Protein AF-A0AAF5DF41-F1 (afdb_monomer)

Organism: Strongyloides stercoralis (NCBI:txid6248)

Secondary structure (DSSP, 8-state):
-EE---TTS--EE-------TTS----------SS---EEEEEEE-TT--TTGGGSEEEEEEEPPGGG--SSSS-SS---------SSPPTT-EEE---

InterPro domains:
  IPR001534 Transthyretin-like [PF01060] (1-65)
  IPR001534 Transthyretin-like [PTHR21700] (1-99)
  IPR038479 Transthyretin-like superfamily [G3DSA:2.60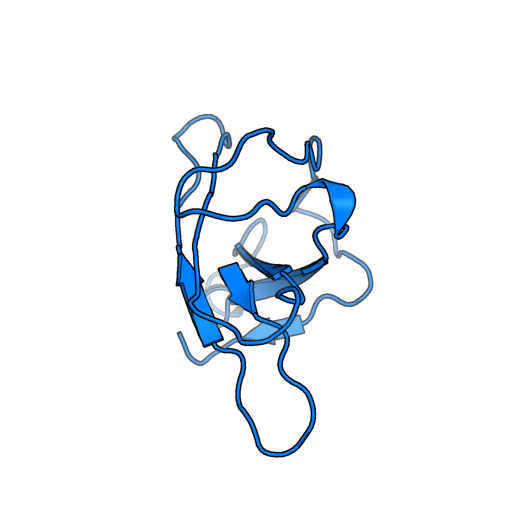.40.3330] (1-92)

Solvent-accessible surface area (backbone atoms only — not comparable to full-a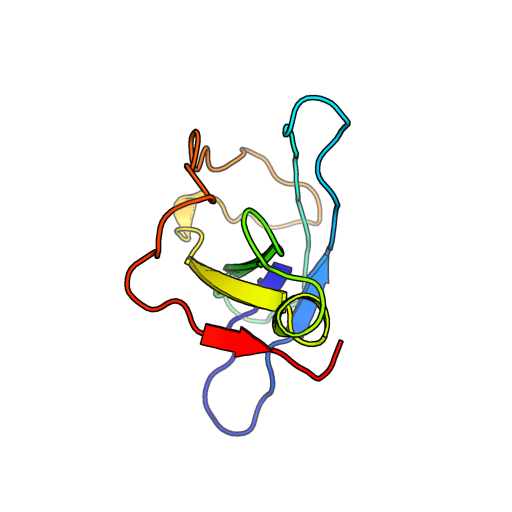tom values): 6522 Å² total; per-residue (Å²): 56,28,32,63,50,78,82,92,52,70,60,44,82,37,38,85,80,70,60,52,100,85,66,51,72,81,85,76,57,52,79,95,63,96,66,83,72,49,38,32,38,70,52,74,46,56,56,84,48,53,83,75,48,59,67,31,33,35,33,40,76,48,78,52,62,65,89,52,61,63,86,71,79,60,78,88,55,81,81,82,86,77,86,81,81,60,68,60,90,61,90,87,52,48,71,45,70,83,128

Mean predicted aligned error: 4.64 Å

Radius of gyration: 14.75 Å; Cα contacts (8 Å, |Δi|>4): 143; chains: 1; bounding box: 36×25×38 Å

Structure (mmCIF, N/CA/C/O backbone):
data_AF-A0AAF5DF41-F1
#
_entry.id   AF-A0AAF5DF41-F1
#
loop_
_atom_site.group_PDB
_atom_site.id
_atom_site.type_symbol
_atom_site.label_atom_id
_atom_site.label_alt_id
_atom_site.label_comp_id
_atom_site.label_asym_id
_atom_site.label_entity_id
_atom_site.label_seq_id
_atom_site.pdbx_PDB_ins_code
_atom_site.Cartn_x
_atom_site.Cartn_y
_atom_site.Cartn_z
_atom_site.occupancy
_atom_site.B_iso_or_equiv
_atom_site.auth_seq_id
_atom_site.auth_comp_id
_atom_site.auth_asym_id
_atom_site.auth_atom_id
_atom_site.pdbx_PDB_model_num
ATOM 1 N N . MET A 1 1 ? 5.061 3.415 0.496 1.00 96.75 1 MET A N 1
ATOM 2 C CA . MET A 1 1 ? 5.516 3.013 -0.848 1.00 96.75 1 MET A CA 1
ATOM 3 C C . MET A 1 1 ? 6.962 2.647 -0.705 1.00 96.75 1 MET A C 1
ATOM 5 O O . MET A 1 1 ? 7.698 3.413 -0.087 1.00 96.75 1 MET A O 1
ATOM 9 N N . TYR A 1 2 ? 7.305 1.477 -1.210 1.00 96.81 2 TYR A N 1
ATOM 10 C CA . TYR A 1 2 ? 8.614 0.879 -1.044 1.00 96.81 2 TYR A CA 1
ATOM 11 C C . TYR A 1 2 ? 9.086 0.311 -2.371 1.00 96.81 2 TYR A C 1
ATOM 13 O O . TYR A 1 2 ? 8.248 -0.039 -3.210 1.00 96.81 2 TYR A O 1
ATOM 21 N N . ASP A 1 3 ? 10.395 0.269 -2.539 1.00 95.69 3 ASP A N 1
ATOM 22 C CA . ASP A 1 3 ? 11.039 -0.641 -3.476 1.00 95.69 3 ASP A CA 1
ATOM 23 C C . ASP A 1 3 ? 11.014 -2.051 -2.866 1.00 95.69 3 ASP A C 1
ATOM 25 O O . ASP A 1 3 ? 11.193 -2.182 -1.654 1.00 95.69 3 ASP A O 1
ATOM 29 N N . ASP A 1 4 ? 10.649 -3.081 -3.629 1.00 93.88 4 ASP A N 1
ATOM 30 C CA . ASP A 1 4 ? 10.637 -4.470 -3.149 1.00 93.88 4 ASP A CA 1
ATOM 31 C C . ASP A 1 4 ? 11.989 -5.127 -3.404 1.00 93.88 4 ASP A C 1
ATOM 33 O O . ASP A 1 4 ? 12.184 -5.826 -4.397 1.00 93.88 4 ASP A O 1
ATOM 37 N N . ASP A 1 5 ? 12.919 -4.918 -2.481 1.00 86.12 5 ASP A N 1
ATOM 38 C CA . ASP A 1 5 ? 14.241 -5.515 -2.573 1.00 86.12 5 ASP A CA 1
ATOM 39 C C . ASP A 1 5 ? 14.230 -6.977 -2.106 1.00 86.12 5 ASP A C 1
ATOM 41 O O . ASP A 1 5 ? 13.620 -7.357 -1.104 1.00 86.12 5 ASP A O 1
ATOM 45 N N . SER A 1 6 ? 14.933 -7.841 -2.842 1.00 74.12 6 SER A N 1
ATOM 46 C CA . SER A 1 6 ? 15.004 -9.270 -2.523 1.00 74.12 6 SER A CA 1
ATOM 47 C C . SER A 1 6 ? 16.281 -9.642 -1.761 1.00 74.12 6 SER A C 1
ATOM 49 O O . SER A 1 6 ? 17.386 -9.198 -2.071 1.00 74.12 6 SER A O 1
ATOM 51 N N . GLY A 1 7 ? 16.152 -10.553 -0.792 1.00 68.88 7 GLY A N 1
ATOM 52 C CA . GLY A 1 7 ? 17.288 -11.166 -0.100 1.00 68.88 7 GLY A CA 1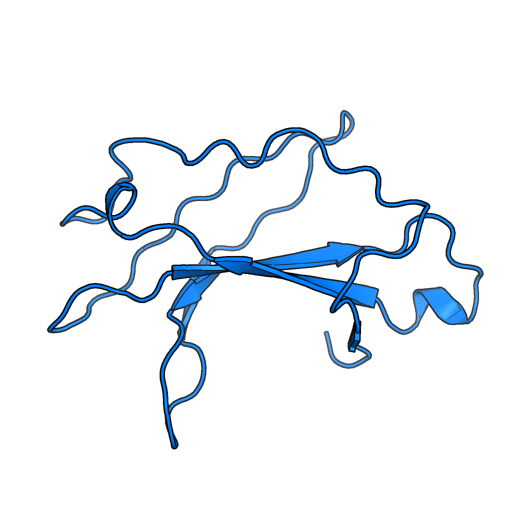
ATOM 53 C C . GLY A 1 7 ? 17.565 -10.578 1.283 1.00 68.88 7 GLY A C 1
ATOM 54 O O . GLY A 1 7 ? 16.719 -10.665 2.167 1.00 68.88 7 GLY A O 1
ATOM 55 N N . ILE A 1 8 ? 18.799 -10.111 1.506 1.00 64.06 8 ILE A N 1
ATOM 56 C CA . ILE A 1 8 ? 19.232 -9.509 2.787 1.00 64.06 8 ILE A CA 1
ATOM 57 C C . ILE A 1 8 ? 18.849 -8.026 2.841 1.00 64.06 8 ILE A C 1
ATOM 59 O O . ILE A 1 8 ? 18.815 -7.443 3.924 1.00 64.06 8 ILE A O 1
ATOM 63 N N . ASP A 1 9 ? 18.586 -7.434 1.679 1.00 76.00 9 ASP A N 1
ATOM 64 C CA . ASP A 1 9 ? 18.191 -6.044 1.589 1.00 76.00 9 ASP A CA 1
ATOM 65 C C . ASP A 1 9 ? 16.740 -5.868 2.037 1.00 76.00 9 ASP A C 1
ATOM 67 O O . ASP A 1 9 ? 15.898 -6.749 1.847 1.00 76.00 9 ASP A O 1
ATOM 71 N N . THR A 1 10 ? 16.479 -4.760 2.714 1.00 83.75 10 THR A N 1
ATOM 72 C CA . THR A 1 10 ? 15.156 -4.443 3.242 1.00 83.75 10 THR A CA 1
ATOM 73 C C . THR A 1 10 ? 14.496 -3.427 2.342 1.00 83.75 10 THR A C 1
ATOM 75 O O . THR A 1 10 ? 15.125 -2.416 2.062 1.00 83.75 10 THR A O 1
ATOM 78 N N . ASP A 1 11 ? 13.215 -3.643 2.040 1.00 90.31 11 ASP A N 1
ATOM 79 C CA . ASP A 1 11 ? 12.338 -2.702 1.344 1.00 90.31 11 ASP A CA 1
ATOM 80 C C . ASP A 1 11 ? 12.712 -1.223 1.536 1.00 90.31 11 ASP A C 1
ATOM 82 O O . ASP A 1 11 ? 12.536 -0.649 2.625 1.00 90.31 11 ASP A O 1
ATOM 86 N N . ASP A 1 12 ? 13.140 -0.572 0.461 1.00 92.75 12 ASP A N 1
ATOM 87 C CA . ASP A 1 12 ? 13.564 0.814 0.526 1.00 92.75 12 ASP A CA 1
ATOM 88 C C . ASP A 1 12 ? 12.385 1.796 0.528 1.00 92.75 12 ASP A C 1
ATOM 90 O O . ASP A 1 12 ? 11.561 1.846 -0.388 1.00 92.75 12 ASP A O 1
ATOM 94 N N . PHE A 1 13 ? 12.290 2.636 1.566 1.00 94.38 13 PHE A N 1
ATOM 95 C CA . PHE A 1 13 ? 11.221 3.633 1.665 1.00 94.38 13 PHE A CA 1
ATOM 96 C C . PHE A 1 13 ? 11.315 4.673 0.541 1.00 94.38 13 PHE A C 1
ATOM 98 O O . PHE A 1 13 ? 12.341 5.330 0.361 1.00 94.38 13 PHE A O 1
ATOM 105 N N . MET A 1 14 ? 10.193 4.899 -0.145 1.00 96.75 14 MET A N 1
ATOM 106 C CA . MET A 1 14 ? 10.084 5.915 -1.194 1.00 96.75 14 MET A CA 1
ATOM 107 C C . MET A 1 14 ? 9.152 7.071 -0.836 1.00 96.75 14 MET A C 1
ATOM 109 O O . MET A 1 14 ? 9.473 8.226 -1.107 1.00 96.75 14 MET A O 1
ATOM 113 N N . ALA A 1 15 ? 7.964 6.773 -0.304 1.00 97.62 15 ALA A N 1
ATOM 114 C CA . ALA A 1 15 ? 6.949 7.782 0.002 1.00 97.62 15 ALA A CA 1
ATOM 115 C C . ALA A 1 15 ? 5.814 7.215 0.861 1.00 97.62 15 ALA A C 1
ATOM 117 O O . ALA A 1 15 ? 5.525 6.017 0.830 1.00 97.62 15 ALA A O 1
ATOM 118 N N . GLU A 1 16 ? 5.078 8.091 1.538 1.00 98.19 16 GLU A N 1
ATOM 119 C CA . GLU A 1 16 ? 3.841 7.758 2.245 1.00 98.19 16 GLU A CA 1
ATOM 120 C C . GLU A 1 16 ? 2.775 8.836 2.046 1.00 98.19 16 GLU A C 1
ATOM 122 O O . GLU A 1 16 ? 3.069 9.971 1.673 1.00 98.1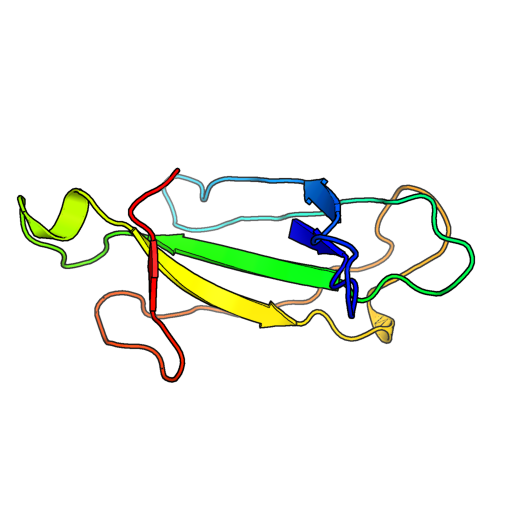9 16 GLU A O 1
ATOM 127 N N . THR A 1 17 ? 1.518 8.471 2.281 1.00 97.81 17 THR A N 1
ATOM 128 C CA . THR A 1 17 ? 0.399 9.413 2.305 1.00 97.81 17 THR A CA 1
ATOM 129 C C . THR A 1 17 ? -0.728 8.859 3.172 1.00 97.81 17 THR A C 1
ATOM 131 O O . THR A 1 17 ? -0.680 7.713 3.625 1.00 97.81 17 THR A O 1
ATOM 134 N N . LYS A 1 18 ? -1.760 9.671 3.386 1.00 97.81 18 LYS A N 1
ATOM 135 C CA . LYS A 1 18 ? -3.021 9.274 4.016 1.00 97.81 18 LYS A CA 1
ATOM 136 C C . LYS A 1 18 ? -4.169 9.633 3.087 1.00 97.81 18 LYS A C 1
ATOM 138 O O . LYS A 1 18 ? -4.060 10.557 2.284 1.00 97.81 18 LYS A O 1
ATOM 143 N N . THR A 1 19 ? -5.271 8.908 3.212 1.00 97.94 19 THR A N 1
ATOM 144 C CA . THR A 1 19 ? -6.503 9.280 2.523 1.00 97.94 19 THR A CA 1
ATOM 145 C C . THR A 1 19 ? -7.031 10.607 3.052 1.00 97.94 19 THR A C 1
ATOM 147 O O . THR A 1 19 ? -6.892 10.915 4.240 1.00 97.94 19 THR A O 1
ATOM 150 N N . ASP A 1 20 ? -7.685 11.371 2.186 1.00 98.00 20 ASP A N 1
ATOM 151 C CA . ASP A 1 20 ? -8.487 12.514 2.599 1.00 98.00 20 ASP A CA 1
ATOM 152 C C . ASP A 1 20 ? -9.771 12.076 3.337 1.00 98.00 20 ASP A C 1
ATOM 154 O O . ASP A 1 20 ? -10.022 10.890 3.576 1.00 98.00 20 ASP A O 1
ATOM 158 N N . SER A 1 21 ? -10.612 13.044 3.707 1.00 97.50 21 SER A N 1
ATOM 159 C CA . SER A 1 21 ? -11.885 12.791 4.396 1.00 97.50 21 SER A CA 1
ATOM 160 C C . SER A 1 21 ? -12.925 12.044 3.551 1.00 97.50 21 SER A C 1
ATOM 162 O O . SER A 1 21 ? -13.907 11.551 4.103 1.00 97.50 21 SER A O 1
ATOM 164 N N . SER A 1 22 ? -12.727 11.965 2.235 1.00 97.38 22 SER A N 1
ATOM 165 C CA . SER A 1 22 ? -13.584 11.244 1.289 1.00 97.38 22 SER A CA 1
ATOM 166 C C . SER A 1 22 ? -13.008 9.876 0.893 1.00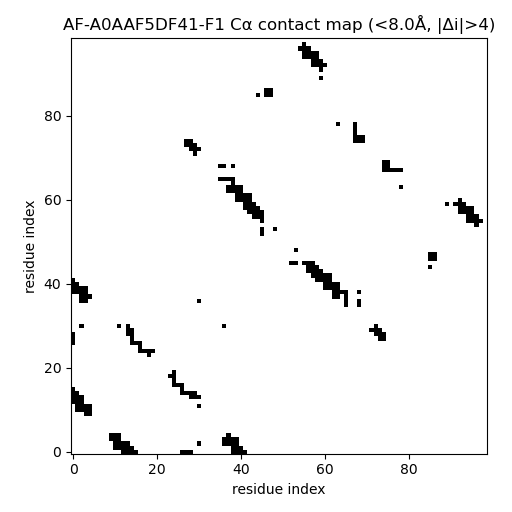 97.38 22 SER A C 1
ATOM 168 O O . SER A 1 22 ? -13.641 9.150 0.126 1.00 97.38 22 SER A O 1
ATOM 170 N N . GLY A 1 23 ? -11.842 9.499 1.430 1.00 96.88 23 GLY A N 1
ATOM 171 C CA . GLY A 1 23 ? -11.168 8.232 1.149 1.00 96.88 23 GLY A CA 1
ATOM 172 C C . GLY A 1 23 ? -10.251 8.253 -0.080 1.00 96.88 23 GLY A C 1
ATOM 173 O O . GLY A 1 23 ? -9.714 7.203 -0.431 1.00 96.88 23 GLY A O 1
ATOM 174 N N . TYR A 1 24 ? -10.050 9.402 -0.734 1.00 98.19 24 TYR A N 1
ATOM 175 C CA . TYR A 1 24 ? -9.156 9.504 -1.890 1.00 98.19 24 TYR A CA 1
ATOM 176 C C . TYR A 1 24 ? -7.707 9.682 -1.456 1.00 98.19 24 TYR A C 1
ATOM 178 O O . TYR A 1 24 ? -7.414 10.309 -0.438 1.00 98.19 24 TYR A O 1
ATOM 186 N N . PHE A 1 25 ? -6.784 9.163 -2.260 1.00 98.00 25 PHE A N 1
ATOM 187 C CA . PHE A 1 25 ? -5.362 9.422 -2.102 1.00 98.00 25 PHE A CA 1
ATOM 188 C C . PHE A 1 25 ? -4.647 9.378 -3.450 1.00 98.00 25 PHE A C 1
ATOM 190 O O . PHE A 1 25 ? -5.092 8.733 -4.398 1.00 98.00 25 PHE A O 1
ATOM 197 N N . SER A 1 26 ? -3.501 10.042 -3.504 1.00 97.50 26 SER A N 1
ATOM 198 C CA . SER A 1 26 ? -2.517 9.918 -4.574 1.00 97.50 26 SER A CA 1
ATOM 199 C C . SER A 1 26 ? -1.144 9.781 -3.935 1.00 97.50 26 SER A C 1
ATOM 201 O O . SER A 1 26 ? -0.845 10.492 -2.972 1.00 97.50 26 SER A O 1
ATOM 203 N N . LEU A 1 27 ? -0.313 8.889 -4.463 1.00 98.12 27 LEU A N 1
ATOM 204 C CA . LEU A 1 27 ? 1.023 8.634 -3.941 1.00 98.12 27 LEU A CA 1
ATOM 205 C C . LEU A 1 27 ? 2.004 8.479 -5.098 1.00 98.12 27 LEU A C 1
ATOM 207 O O . LEU A 1 27 ? 1.753 7.728 -6.036 1.00 98.12 27 LEU A O 1
ATOM 211 N N . SER A 1 28 ? 3.120 9.186 -5.007 1.00 97.69 28 SER A N 1
ATOM 212 C CA . SER A 1 28 ? 4.276 9.027 -5.881 1.00 97.69 28 SER A CA 1
ATOM 213 C C . SER A 1 28 ? 5.528 9.070 -5.022 1.00 97.69 28 SER A C 1
ATOM 215 O O . SER A 1 28 ? 5.593 9.861 -4.081 1.00 97.69 28 SER A O 1
ATOM 217 N N . GLY A 1 29 ? 6.515 8.256 -5.363 1.00 97.06 29 GLY A N 1
ATOM 218 C CA . GLY A 1 29 ? 7.821 8.238 -4.721 1.00 97.06 29 GLY A CA 1
ATOM 219 C C . GLY A 1 29 ? 8.913 8.022 -5.757 1.00 97.06 29 GLY A C 1
ATOM 220 O O . GLY A 1 29 ? 8.627 7.765 -6.927 1.00 97.06 29 GLY A O 1
ATOM 221 N N . SER A 1 30 ? 10.159 8.152 -5.325 1.00 95.88 30 SER A N 1
ATOM 222 C CA . SER A 1 30 ? 11.324 7.917 -6.171 1.00 95.88 30 SER A CA 1
ATOM 223 C C . SER A 1 30 ? 12.459 7.348 -5.340 1.00 95.88 30 SER A C 1
ATOM 225 O O . SER A 1 30 ? 12.670 7.796 -4.212 1.00 95.88 30 SER A O 1
ATOM 227 N N . LYS A 1 31 ? 13.233 6.451 -5.939 1.00 94.25 31 LYS A N 1
ATOM 228 C CA . LYS A 1 31 ? 14.476 5.913 -5.395 1.00 94.25 31 LYS A CA 1
ATOM 229 C C . LYS 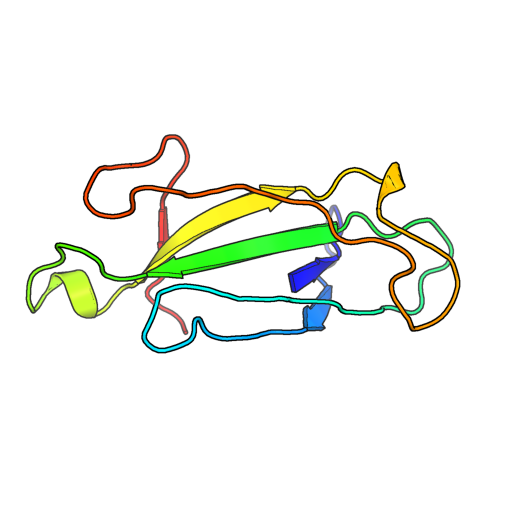A 1 31 ? 15.555 5.973 -6.474 1.00 94.25 31 LYS A C 1
ATOM 231 O O . LYS A 1 31 ? 15.249 5.983 -7.666 1.00 94.25 31 LYS A O 1
ATOM 236 N N . SER A 1 32 ? 16.809 6.100 -6.052 1.00 92.38 32 SER A N 1
ATOM 237 C CA . SER A 1 32 ? 17.957 6.030 -6.952 1.00 92.38 32 SER A CA 1
ATOM 238 C C . SER A 1 32 ? 18.457 4.593 -6.998 1.00 92.38 32 SER A C 1
ATOM 240 O O . SER A 1 32 ? 19.237 4.215 -6.133 1.00 92.38 32 SER A O 1
ATOM 242 N N . GLU A 1 33 ? 18.053 3.856 -8.027 1.00 84.19 33 GLU A N 1
ATOM 243 C CA . GLU A 1 33 ? 18.455 2.469 -8.265 1.00 84.19 33 GLU A CA 1
ATOM 244 C C . GLU A 1 33 ? 19.314 2.314 -9.524 1.00 84.19 33 GLU A C 1
ATOM 246 O O . GLU A 1 33 ? 19.251 3.134 -10.447 1.00 84.19 33 GLU A O 1
ATOM 251 N N . LEU A 1 34 ? 20.121 1.247 -9.575 1.00 85.25 34 LEU A N 1
ATOM 252 C CA . LEU A 1 34 ? 20.865 0.885 -10.791 1.00 85.25 34 LEU A CA 1
ATOM 253 C C . LEU A 1 34 ? 19.939 0.287 -11.863 1.00 85.25 34 LEU A C 1
ATOM 255 O O . LEU A 1 34 ? 20.172 0.481 -13.059 1.00 85.25 34 LEU A O 1
ATOM 259 N N . LEU A 1 35 ? 18.920 -0.459 -11.431 1.00 89.19 35 LEU A N 1
ATOM 260 C CA . LEU A 1 35 ? 17.930 -1.111 -12.287 1.00 89.19 35 LEU A CA 1
ATOM 261 C C . LEU A 1 35 ? 16.559 -0.426 -12.154 1.00 89.19 35 LEU A C 1
ATOM 263 O O . LEU A 1 35 ? 16.453 0.712 -11.702 1.00 89.19 35 LEU A O 1
ATOM 267 N N . THR A 1 36 ? 15.510 -1.087 -12.645 1.00 90.50 36 THR A N 1
ATOM 268 C CA . THR A 1 36 ? 14.132 -0.625 -12.431 1.00 90.50 36 THR A CA 1
ATOM 269 C C . THR A 1 36 ? 13.722 -0.995 -11.013 1.00 90.50 36 THR A C 1
ATOM 271 O O . THR A 1 36 ? 13.962 -2.128 -10.621 1.00 90.50 36 THR A O 1
ATOM 274 N N . ILE A 1 37 ? 13.128 -0.049 -10.282 1.00 93.69 37 ILE A N 1
ATOM 275 C CA . ILE A 1 37 ? 12.555 -0.299 -8.952 1.00 93.69 37 ILE A CA 1
ATOM 276 C C . ILE A 1 37 ? 11.405 -1.317 -9.057 1.00 93.69 37 ILE A C 1
ATOM 278 O O . ILE A 1 37 ? 10.629 -1.277 -10.012 1.00 93.69 37 ILE A O 1
ATOM 282 N N . ASP A 1 38 ? 11.230 -2.163 -8.057 1.00 94.56 38 ASP A N 1
ATOM 283 C CA . ASP A 1 38 ? 10.123 -3.104 -7.899 1.00 94.56 38 ASP A CA 1
ATOM 284 C C . ASP A 1 38 ? 9.054 -2.486 -6.977 1.00 94.56 38 ASP A C 1
ATOM 286 O O . ASP A 1 38 ? 8.829 -2.873 -5.830 1.00 94.56 38 ASP A O 1
ATOM 290 N N . ALA A 1 39 ? 8.376 -1.445 -7.465 1.00 96.56 39 ALA A N 1
ATOM 291 C CA . ALA A 1 39 ? 7.523 -0.611 -6.622 1.00 96.56 39 ALA A CA 1
ATOM 292 C C . ALA A 1 39 ? 6.298 -1.349 -6.031 1.00 96.56 39 ALA A C 1
ATOM 294 O O . ALA A 1 39 ? 5.455 -1.900 -6.746 1.00 96.56 39 ALA A O 1
ATOM 295 N N . LYS A 1 40 ? 6.094 -1.211 -4.715 1.00 97.25 40 LYS A N 1
ATOM 296 C CA . LYS A 1 40 ? 4.885 -1.661 -4.000 1.00 97.25 40 LYS A CA 1
ATOM 297 C C . LYS A 1 40 ? 4.330 -0.613 -3.035 1.00 97.25 40 LYS A C 1
ATOM 299 O O . LYS A 1 40 ? 5.036 0.242 -2.490 1.00 97.25 40 LYS A O 1
ATOM 304 N N . ILE A 1 41 ? 3.027 -0.685 -2.776 1.00 97.12 41 ILE A N 1
ATOM 305 C CA . ILE A 1 41 ? 2.360 0.073 -1.713 1.00 97.12 41 ILE A CA 1
ATOM 306 C C . ILE A 1 41 ? 1.799 -0.877 -0.662 1.00 97.12 41 ILE A C 1
ATOM 308 O O . ILE A 1 41 ? 1.160 -1.873 -0.983 1.00 97.12 41 ILE A O 1
ATOM 312 N N . ASN A 1 42 ? 2.017 -0.532 0.603 1.00 96.81 42 ASN A N 1
ATOM 313 C CA . ASN A 1 42 ? 1.392 -1.186 1.742 1.00 96.81 42 ASN A CA 1
ATOM 314 C C . ASN A 1 42 ? 0.243 -0.295 2.216 1.00 96.81 42 ASN A C 1
ATOM 316 O O . ASN A 1 42 ? 0.462 0.885 2.500 1.00 96.81 42 ASN A O 1
ATOM 320 N N . ILE A 1 43 ? -0.967 -0.844 2.277 1.00 97.12 43 ILE A N 1
ATOM 321 C CA . ILE A 1 43 ? -2.154 -0.149 2.777 1.00 97.12 43 ILE A CA 1
ATOM 322 C C . ILE A 1 43 ? -2.399 -0.609 4.208 1.00 97.12 43 ILE A C 1
ATOM 324 O O . ILE A 1 43 ? -2.584 -1.799 4.450 1.00 97.12 43 ILE A O 1
ATOM 328 N N . TYR A 1 44 ? -2.415 0.352 5.131 1.00 96.94 44 TYR A N 1
ATOM 329 C CA . TYR A 1 44 ? -2.671 0.144 6.551 1.00 96.94 44 TYR A CA 1
ATOM 330 C C . TYR A 1 44 ? -4.032 0.730 6.927 1.00 96.94 44 TYR A C 1
ATOM 332 O O . TYR A 1 44 ? -4.307 1.893 6.624 1.00 96.94 44 TYR A O 1
ATOM 340 N N . HIS A 1 45 ? -4.888 -0.046 7.591 1.00 97.12 45 HIS A N 1
ATOM 341 C CA . HIS A 1 45 ? -6.209 0.420 8.019 1.00 97.12 45 HIS A CA 1
ATOM 342 C C . HIS A 1 45 ? -6.733 -0.335 9.246 1.00 97.12 45 HIS A C 1
ATOM 344 O O . HIS A 1 45 ? -6.229 -1.387 9.625 1.00 97.12 45 HIS A O 1
ATOM 350 N N . ASN A 1 46 ? -7.788 0.204 9.854 1.00 95.81 46 ASN A N 1
ATOM 351 C CA . ASN A 1 46 ? -8.493 -0.391 10.992 1.00 95.81 46 ASN A CA 1
ATOM 352 C C . ASN A 1 46 ? -10.024 -0.308 10.823 1.00 95.81 46 ASN A C 1
ATOM 354 O O . ASN A 1 46 ? -10.792 -0.165 11.781 1.00 95.81 46 ASN A O 1
ATOM 358 N N . CYS A 1 47 ? -10.480 -0.334 9.568 1.00 96.12 47 CYS A N 1
ATOM 359 C CA . CYS A 1 47 ? -11.899 -0.341 9.227 1.00 96.12 47 CYS A CA 1
ATOM 360 C C . CYS A 1 47 ? -12.587 -1.567 9.837 1.00 96.12 47 CYS A C 1
ATOM 362 O O . CYS A 1 47 ? -12.113 -2.688 9.664 1.00 96.12 47 CYS A O 1
ATOM 364 N N . ASN A 1 48 ? -13.722 -1.330 10.503 1.00 95.62 48 ASN A N 1
ATOM 365 C CA . ASN A 1 48 ? -14.512 -2.346 11.205 1.00 95.62 48 ASN A CA 1
ATOM 366 C C . ASN A 1 48 ? -13.768 -3.081 12.344 1.00 95.62 48 ASN A C 1
ATOM 368 O O . ASN A 1 48 ? -14.250 -4.102 12.824 1.00 95.62 48 ASN A O 1
ATOM 372 N N . ASP A 1 49 ? -12.635 -2.547 12.809 1.00 95.62 49 ASP A N 1
ATOM 373 C CA . ASP A 1 49 ? -11.924 -3.088 13.966 1.00 95.62 49 ASP A CA 1
ATOM 374 C C . ASP A 1 49 ? -12.543 -2.596 15.282 1.00 95.62 49 ASP A C 1
ATOM 376 O O . ASP A 1 49 ? -12.897 -1.416 15.445 1.00 95.62 49 ASP A O 1
ATOM 380 N N . ASN A 1 50 ? -12.616 -3.493 16.263 1.00 95.62 50 ASN A N 1
ATOM 381 C CA . ASN A 1 50 ? -12.931 -3.145 17.644 1.00 95.62 50 ASN A CA 1
ATOM 382 C C . ASN A 1 50 ? -11.743 -2.451 18.350 1.00 95.62 50 ASN A C 1
ATOM 384 O O . ASN A 1 50 ? -10.660 -2.282 17.794 1.00 95.62 50 ASN A O 1
ATOM 388 N N . ILE A 1 51 ? -11.948 -2.021 19.601 1.00 95.62 51 ILE A N 1
ATOM 389 C CA . ILE A 1 51 ? -10.943 -1.270 20.379 1.00 95.62 51 ILE A CA 1
ATOM 390 C C . ILE A 1 51 ? -9.622 -2.041 20.528 1.00 95.62 51 ILE A C 1
ATOM 392 O O . ILE A 1 51 ? -8.558 -1.436 20.442 1.00 95.62 51 ILE A O 1
ATOM 396 N N . VAL A 1 52 ? -9.685 -3.358 20.741 1.00 94.56 52 VAL A N 1
ATOM 397 C CA . VAL A 1 52 ? -8.497 -4.206 20.912 1.00 94.56 52 VAL A CA 1
ATOM 398 C C . VAL A 1 52 ? -7.796 -4.422 19.572 1.00 94.56 52 VAL A C 1
ATOM 400 O O . VAL A 1 52 ? -6.575 -4.346 19.495 1.00 94.56 52 VAL A O 1
ATOM 403 N N . GLU A 1 53 ? -8.557 -4.638 18.502 1.00 94.44 53 GLU A N 1
ATOM 404 C CA . GLU A 1 53 ? -8.015 -4.844 17.153 1.00 94.44 53 GLU A CA 1
ATOM 405 C C . GLU A 1 53 ? -7.278 -3.612 16.617 1.00 94.44 53 GLU A C 1
ATOM 407 O O . GLU A 1 53 ? -6.248 -3.755 15.964 1.00 94.44 53 GLU A O 1
ATOM 412 N N . LYS A 1 54 ? -7.734 -2.406 16.976 1.00 94.62 54 LYS A N 1
ATOM 413 C CA . LYS A 1 54 ? -7.100 -1.132 16.595 1.00 94.62 54 LYS A CA 1
ATOM 414 C C . LYS A 1 54 ? -5.672 -0.942 17.118 1.00 94.62 54 LYS A C 1
ATOM 416 O O . LYS A 1 54 ? -5.015 0.005 16.693 1.00 94.62 54 LYS A O 1
ATOM 421 N N . LEU A 1 55 ? -5.188 -1.812 18.007 1.00 94.62 55 LEU A N 1
ATOM 422 C CA . LEU A 1 55 ? -3.788 -1.827 18.440 1.00 94.62 55 LEU A CA 1
ATOM 423 C C . LEU A 1 55 ? -2.832 -2.304 17.333 1.00 94.62 55 LEU A C 1
ATOM 425 O O . LEU A 1 55 ? -1.660 -1.945 17.361 1.00 94.62 55 LEU A O 1
ATOM 429 N N . CYS A 1 56 ? -3.321 -3.084 16.363 1.00 95.81 56 CYS A N 1
ATOM 430 C CA . CYS A 1 56 ? -2.532 -3.584 15.239 1.00 95.81 56 CYS A CA 1
ATOM 431 C C . CYS A 1 56 ? -3.283 -3.359 13.929 1.00 95.81 56 CYS A C 1
ATOM 433 O O . CYS A 1 56 ? -4.323 -3.978 13.684 1.00 95.81 56 CYS A O 1
ATOM 435 N N . ASN A 1 57 ? -2.738 -2.509 13.065 1.00 96.06 57 ASN A N 1
ATOM 436 C CA . ASN A 1 57 ? -3.374 -2.174 11.797 1.00 96.06 57 ASN A CA 1
ATOM 437 C C . ASN A 1 57 ? -3.415 -3.393 10.871 1.00 96.06 57 ASN A C 1
ATOM 439 O O . ASN A 1 57 ? -2.471 -4.177 10.804 1.00 96.0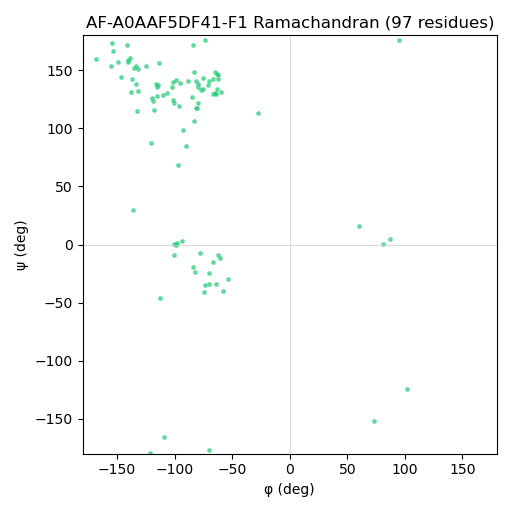6 57 ASN A O 1
ATOM 443 N N . ARG A 1 58 ? -4.507 -3.541 10.127 1.00 97.12 58 ARG A N 1
ATOM 444 C CA . ARG A 1 58 ? -4.600 -4.488 9.014 1.00 97.12 58 ARG A CA 1
ATOM 445 C C . ARG A 1 58 ? -3.733 -3.971 7.872 1.00 97.12 58 ARG A C 1
ATOM 447 O O . ARG A 1 58 ? -3.739 -2.769 7.605 1.00 97.12 58 ARG A O 1
ATOM 454 N N . LYS A 1 59 ? -2.980 -4.867 7.236 1.00 97.06 59 LYS A N 1
ATOM 455 C CA . LYS A 1 59 ? -2.001 -4.560 6.192 1.00 97.06 59 LYS A CA 1
ATOM 456 C C . LYS A 1 59 ? -2.196 -5.479 4.996 1.00 97.06 59 LYS A C 1
ATOM 458 O O . LYS A 1 59 ? -2.235 -6.699 5.146 1.00 97.06 59 LYS A O 1
ATOM 463 N N . PHE A 1 60 ? -2.234 -4.903 3.802 1.00 96.69 60 PHE A N 1
ATOM 464 C CA . PHE A 1 60 ? -2.089 -5.647 2.551 1.00 96.69 60 PHE A CA 1
ATOM 465 C 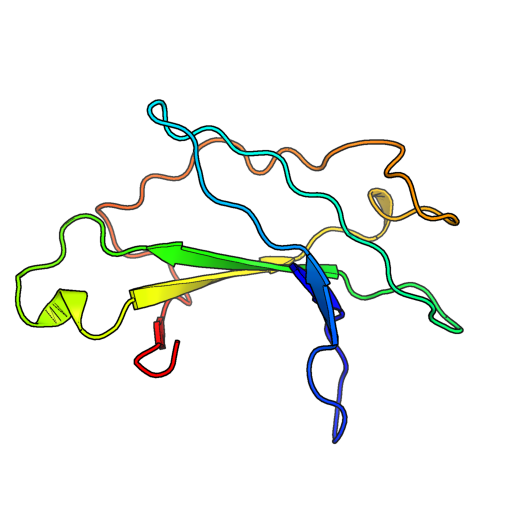C . PHE A 1 60 ? -1.248 -4.855 1.548 1.00 96.69 60 PHE A C 1
ATOM 467 O O . PHE A 1 60 ? -1.095 -3.636 1.669 1.00 96.69 60 PHE A O 1
ATOM 474 N N . THR A 1 61 ? -0.686 -5.560 0.570 1.00 96.88 61 THR A N 1
ATOM 475 C CA . THR A 1 61 ? 0.275 -5.006 -0.388 1.00 96.88 61 THR A CA 1
ATOM 476 C C . THR A 1 61 ? -0.309 -5.015 -1.794 1.00 96.88 61 THR A C 1
ATOM 478 O O . THR A 1 61 ? -0.923 -5.995 -2.215 1.00 96.88 61 THR A O 1
ATOM 481 N N . ILE A 1 62 ? -0.095 -3.927 -2.531 1.00 97.12 62 ILE A N 1
ATOM 482 C CA . ILE A 1 62 ? -0.369 -3.837 -3.965 1.00 97.12 62 ILE A CA 1
ATOM 483 C C . ILE A 1 62 ? 0.947 -3.544 -4.678 1.00 97.12 62 ILE A C 1
ATOM 485 O O . ILE A 1 62 ? 1.604 -2.542 -4.398 1.00 97.12 62 ILE A O 1
ATOM 489 N N . TYR A 1 63 ? 1.294 -4.407 -5.625 1.00 97.00 63 TYR A N 1
ATOM 490 C CA . TYR A 1 63 ? 2.422 -4.218 -6.530 1.00 97.00 63 TYR A CA 1
ATOM 491 C C . TYR A 1 63 ? 2.050 -3.269 -7.667 1.00 97.00 63 TYR A C 1
ATOM 493 O O . TYR A 1 63 ? 0.963 -3.372 -8.246 1.00 97.00 63 TYR A O 1
ATOM 501 N N . ILE A 1 64 ? 2.947 -2.339 -7.979 1.00 97.50 64 ILE A N 1
ATOM 502 C CA . ILE A 1 64 ? 2.779 -1.365 -9.052 1.00 97.50 64 ILE A CA 1
ATOM 503 C C . ILE A 1 64 ? 3.487 -1.913 -10.296 1.00 97.50 64 ILE A C 1
ATOM 505 O O . ILE A 1 64 ? 4.694 -2.106 -10.256 1.00 97.50 64 ILE A O 1
ATOM 509 N N . PRO A 1 65 ? 2.780 -2.157 -11.414 1.00 97.19 65 PRO A N 1
ATOM 510 C CA . PRO A 1 65 ? 3.419 -2.706 -12.608 1.00 97.19 65 PRO A CA 1
ATOM 511 C C . PRO A 1 65 ? 4.500 -1.775 -13.171 1.00 97.19 65 PRO A C 1
ATOM 513 O O . PRO A 1 65 ? 4.251 -0.571 -13.277 1.00 97.19 65 PRO A O 1
ATOM 516 N N . ASP A 1 66 ? 5.608 -2.329 -13.675 1.00 95.50 66 ASP A N 1
ATOM 517 C CA . ASP A 1 66 ? 6.786 -1.574 -14.150 1.00 95.50 66 ASP A CA 1
ATOM 518 C C . ASP A 1 66 ? 6.460 -0.504 -15.180 1.00 95.50 66 ASP A C 1
ATOM 520 O O . ASP A 1 66 ? 7.080 0.553 -15.251 1.00 95.50 66 ASP A O 1
ATOM 524 N N . ARG A 1 67 ? 5.408 -0.728 -15.971 1.00 96.62 67 ARG A N 1
ATOM 525 C CA . ARG A 1 67 ? 4.922 0.279 -16.910 1.00 96.62 67 ARG A CA 1
ATOM 526 C C . ARG A 1 67 ? 4.470 1.572 -16.223 1.00 96.62 67 ARG A C 1
ATOM 528 O O . ARG A 1 67 ? 4.195 2.508 -16.945 1.00 96.62 67 ARG A O 1
ATOM 535 N N . TYR A 1 68 ? 4.302 1.680 -14.913 1.00 97.62 68 TYR A N 1
ATOM 536 C CA . TYR A 1 68 ? 3.995 2.951 -14.233 1.00 97.62 68 TYR A CA 1
ATOM 537 C C . TYR A 1 68 ? 5.232 3.617 -13.625 1.00 97.62 68 TYR A C 1
ATOM 539 O O . TYR A 1 68 ? 5.124 4.696 -13.049 1.00 97.62 68 TYR A O 1
ATOM 547 N N . ILE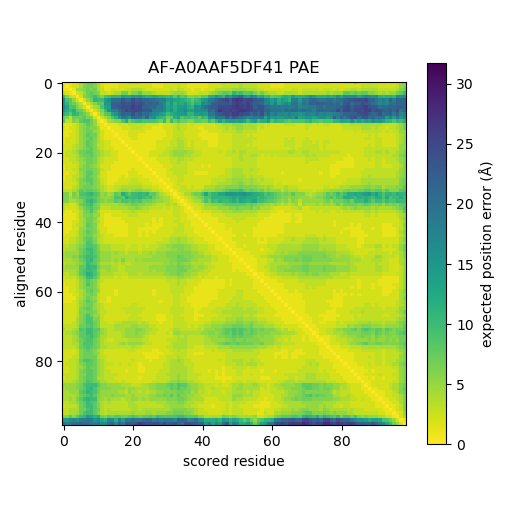 A 1 69 ? 6.398 3.005 -13.809 1.00 96.44 69 ILE A N 1
ATOM 548 C CA . ILE A 1 69 ? 7.691 3.506 -13.373 1.00 96.44 69 ILE A CA 1
ATOM 549 C C . ILE A 1 69 ? 8.338 4.238 -14.548 1.00 96.44 69 ILE A C 1
ATOM 551 O O . ILE A 1 69 ? 8.263 3.811 -15.703 1.00 96.44 69 ILE A O 1
ATOM 555 N N . ASN A 1 70 ? 8.962 5.377 -14.264 1.00 95.81 70 ASN A N 1
ATOM 556 C CA . ASN A 1 70 ? 9.741 6.122 -15.241 1.00 95.81 70 ASN A CA 1
ATOM 557 C C . ASN A 1 70 ? 11.008 6.682 -14.607 1.00 95.81 70 ASN A C 1
ATOM 559 O O . ASN A 1 70 ? 11.068 6.912 -13.405 1.00 95.81 70 ASN A O 1
ATOM 563 N N . THR A 1 71 ? 12.003 6.959 -15.443 1.00 94.38 71 THR A N 1
ATOM 564 C CA . THR A 1 71 ? 13.216 7.662 -15.025 1.00 94.38 71 THR A CA 1
ATOM 565 C C . THR A 1 71 ? 12.892 9.085 -14.560 1.00 94.38 71 THR A C 1
ATOM 567 O O . THR A 1 71 ? 12.007 9.744 -15.114 1.00 94.38 71 THR A O 1
ATOM 570 N N . GLY A 1 72 ? 13.649 9.570 -13.575 1.00 94.38 72 GLY A N 1
ATOM 571 C CA . GLY A 1 72 ? 13.448 10.872 -12.942 1.00 94.38 72 GLY A CA 1
ATOM 572 C C . GLY A 1 72 ? 12.604 10.783 -11.670 1.00 94.38 72 GLY A C 1
ATOM 573 O O . GLY A 1 72 ? 12.112 9.725 -11.300 1.00 94.38 72 GLY A O 1
ATOM 574 N N . SER A 1 73 ? 12.443 11.910 -10.980 1.00 94.25 73 SER A N 1
ATOM 575 C CA . SER A 1 73 ? 11.777 11.973 -9.670 1.00 94.25 73 SER A CA 1
ATOM 576 C C . SER A 1 73 ? 10.283 12.308 -9.734 1.00 94.25 73 SER A C 1
ATOM 578 O O . SER A 1 73 ? 9.642 12.485 -8.704 1.00 94.25 73 SER A O 1
ATOM 580 N N . THR A 1 74 ? 9.714 12.449 -10.934 1.00 95.75 74 THR A N 1
ATOM 581 C CA . THR A 1 74 ? 8.301 12.803 -11.131 1.00 95.75 74 THR A CA 1
ATOM 582 C C . THR A 1 74 ? 7.593 11.702 -11.903 1.00 95.75 74 THR A C 1
ATOM 584 O O . THR A 1 74 ? 8.020 11.342 -13.000 1.00 95.75 74 THR A O 1
ATOM 587 N N . ALA A 1 75 ? 6.495 11.193 -11.346 1.00 95.94 75 ALA A N 1
ATOM 588 C CA . ALA A 1 75 ? 5.668 10.193 -12.005 1.00 95.94 75 ALA A CA 1
ATOM 589 C C . ALA A 1 75 ? 4.986 10.781 -13.252 1.00 95.94 75 ALA A C 1
ATOM 591 O O . ALA A 1 75 ? 4.334 11.823 -13.197 1.00 95.94 75 ALA A O 1
ATOM 592 N N . SER A 1 76 ? 5.117 10.087 -14.379 1.00 96.38 76 SER A N 1
ATOM 593 C CA . SER A 1 76 ? 4.510 10.465 -15.663 1.00 96.38 76 SER A CA 1
ATOM 594 C C . SER A 1 76 ? 3.043 10.044 -15.789 1.00 96.38 76 SER A C 1
ATOM 596 O O . SER A 1 76 ? 2.294 10.616 -16.580 1.00 96.38 76 SER A O 1
ATOM 598 N N . ARG A 1 77 ? 2.626 9.029 -15.024 1.00 96.75 77 ARG A N 1
ATOM 599 C CA . ARG A 1 77 ? 1.255 8.512 -14.960 1.00 96.75 77 ARG A CA 1
ATOM 600 C C . ARG A 1 77 ? 1.016 7.817 -13.626 1.00 96.75 77 ARG A C 1
ATOM 602 O O . ARG A 1 77 ? 1.943 7.278 -13.035 1.00 96.75 77 ARG A O 1
ATOM 609 N N . PHE A 1 78 ? -0.241 7.781 -13.201 1.00 97.25 78 PHE A N 1
ATOM 610 C CA . PHE A 1 78 ? -0.658 7.080 -11.991 1.00 97.25 78 PHE A CA 1
ATOM 611 C C . PHE A 1 78 ? -1.294 5.735 -12.335 1.00 97.25 78 PHE A C 1
ATOM 613 O O . PHE A 1 78 ? -2.049 5.622 -13.304 1.00 97.25 78 PHE A O 1
ATOM 620 N N . TYR A 1 79 ? -0.980 4.720 -11.533 1.00 97.88 79 TYR A N 1
ATOM 621 C CA . TYR A 1 79 ? -1.706 3.457 -11.539 1.00 97.88 79 TYR A CA 1
ATOM 622 C C . TYR A 1 79 ? -2.990 3.617 -10.724 1.00 97.88 79 TYR A C 1
ATOM 624 O O . TYR A 1 79 ? -2.935 3.895 -9.528 1.00 97.88 79 TYR A O 1
ATOM 632 N N . ASP A 1 80 ? -4.138 3.462 -11.380 1.00 98.00 80 ASP A N 1
ATOM 633 C CA . ASP A 1 80 ? -5.440 3.495 -10.720 1.00 98.00 80 ASP A CA 1
ATOM 634 C C . ASP A 1 80 ? -5.752 2.116 -10.124 1.00 98.00 80 ASP A C 1
ATOM 636 O O . ASP A 1 80 ? -6.058 1.166 -10.848 1.00 98.00 80 ASP A O 1
ATOM 640 N N . ILE A 1 81 ? -5.652 2.010 -8.797 1.00 95.69 81 ILE A N 1
ATOM 641 C CA . ILE A 1 81 ? -6.012 0.796 -8.051 1.00 95.69 81 ILE A CA 1
ATOM 642 C C . ILE A 1 81 ? -7.532 0.642 -7.870 1.00 95.69 81 ILE A C 1
ATOM 644 O O . ILE A 1 81 ? -7.997 -0.377 -7.358 1.00 95.69 81 ILE A O 1
ATOM 648 N N . GLY A 1 82 ? -8.311 1.652 -8.263 1.00 96.75 82 GLY A N 1
ATOM 649 C CA . GLY A 1 82 ? -9.752 1.707 -8.099 1.00 96.75 82 GLY A CA 1
ATOM 650 C C . GLY A 1 82 ? -10.190 1.947 -6.655 1.00 96.75 82 GLY A C 1
ATOM 651 O O . GLY A 1 82 ? -9.506 2.571 -5.844 1.00 96.75 82 GLY A O 1
ATOM 652 N N . LYS A 1 83 ? -11.388 1.450 -6.338 1.00 97.00 83 LYS A N 1
ATOM 653 C CA . LYS A 1 83 ? -12.000 1.544 -5.011 1.00 97.00 83 LYS A CA 1
ATOM 654 C C . LYS A 1 83 ? -11.962 0.184 -4.325 1.00 97.00 83 LYS A C 1
ATOM 656 O O . LYS A 1 83 ? -12.426 -0.803 -4.891 1.00 97.00 83 LYS A O 1
ATOM 661 N N . ILE A 1 84 ? -11.487 0.161 -3.084 1.00 96.12 84 ILE A N 1
ATOM 662 C CA . ILE A 1 84 ? -11.360 -1.055 -2.279 1.00 96.12 84 ILE A CA 1
ATOM 663 C C . ILE A 1 84 ? -12.294 -0.947 -1.068 1.00 96.12 84 ILE A C 1
ATOM 665 O O . ILE A 1 84 ? -12.272 0.051 -0.352 1.00 96.12 84 ILE A O 1
ATOM 669 N N . GLU A 1 85 ? -13.130 -1.963 -0.850 1.00 95.69 85 GLU A N 1
ATOM 670 C CA . GLU A 1 85 ? -13.940 -2.098 0.366 1.00 95.69 85 GLU A CA 1
ATOM 671 C C . GLU A 1 85 ? -13.083 -2.701 1.486 1.00 95.69 85 GLU A C 1
ATOM 673 O O . GLU A 1 85 ? -12.600 -3.825 1.362 1.00 95.69 85 GLU A O 1
ATOM 678 N N . LEU A 1 86 ? -12.890 -1.950 2.571 1.00 96.62 86 LEU A N 1
ATOM 679 C CA . LEU A 1 86 ? -11.959 -2.285 3.656 1.00 96.62 86 LEU A CA 1
ATOM 680 C C . LEU A 1 86 ? -12.646 -2.903 4.887 1.00 96.62 86 LEU A C 1
ATOM 682 O O . LEU A 1 86 ? -11.964 -3.366 5.805 1.00 96.62 86 LEU A O 1
ATOM 686 N N . ALA A 1 87 ? -13.982 -2.915 4.945 1.00 94.75 87 ALA A N 1
ATOM 687 C CA . ALA A 1 87 ? -14.719 -3.501 6.066 1.00 94.75 87 ALA A CA 1
ATOM 688 C C . ALA A 1 87 ? -14.625 -5.037 6.099 1.00 94.75 87 ALA A C 1
ATOM 690 O O . ALA A 1 87 ? -14.599 -5.630 7.179 1.00 94.75 87 ALA A O 1
ATOM 691 N N . GLY A 1 88 ? -14.572 -5.677 4.926 1.00 93.94 88 GLY A N 1
ATOM 692 C CA . GLY A 1 88 ? -14.369 -7.121 4.780 1.00 93.94 88 GLY A CA 1
ATOM 693 C C . GLY A 1 88 ? -12.892 -7.514 4.825 1.00 93.94 88 GLY A C 1
ATOM 694 O O . GLY A 1 88 ? -12.020 -6.650 4.805 1.00 93.94 88 GLY A O 1
ATOM 695 N N . ARG A 1 89 ? -12.602 -8.821 4.870 1.00 89.88 89 ARG A N 1
ATOM 696 C CA . ARG A 1 89 ? -11.229 -9.350 4.837 1.00 89.88 89 ARG A CA 1
ATOM 697 C C . ARG A 1 89 ? -10.726 -9.497 3.403 1.00 89.88 89 ARG A C 1
ATOM 699 O O . ARG A 1 89 ? -11.365 -10.172 2.598 1.00 89.88 89 ARG A O 1
ATOM 706 N N . ILE A 1 90 ? -9.561 -8.924 3.117 1.00 94.19 90 ILE A N 1
ATOM 707 C CA . ILE A 1 90 ? -8.881 -9.054 1.825 1.00 94.19 90 ILE A CA 1
ATOM 708 C C . ILE A 1 90 ? -7.974 -10.295 1.855 1.00 94.19 90 ILE A C 1
ATOM 710 O O . ILE A 1 90 ? -7.349 -10.611 2.869 1.00 94.19 90 ILE A O 1
ATOM 714 N N . SER A 1 91 ? -7.919 -11.044 0.751 1.00 93.81 91 SER A N 1
ATOM 715 C CA . SER A 1 91 ? -7.019 -12.199 0.635 1.00 93.81 91 SER A CA 1
ATOM 716 C C . SER A 1 91 ? -5.556 -11.756 0.722 1.00 93.81 91 SER A C 1
ATOM 718 O O . SER A 1 91 ? -5.163 -10.809 0.051 1.00 93.81 91 SER A O 1
ATOM 720 N N . GLY A 1 92 ? -4.749 -12.456 1.523 1.00 94.50 92 GLY A N 1
ATOM 721 C CA . GLY A 1 92 ? -3.339 -12.108 1.752 1.00 94.50 92 GLY A CA 1
ATOM 722 C C . GLY A 1 92 ? -3.110 -10.995 2.782 1.00 94.50 92 GLY A C 1
ATOM 723 O O . GLY A 1 92 ? -1.966 -10.653 3.055 1.00 94.50 92 GLY A O 1
ATOM 724 N N . GLU A 1 93 ? -4.169 -10.453 3.383 1.00 96.88 93 GLU A N 1
ATOM 725 C CA . GLU A 1 93 ? -4.050 -9.450 4.437 1.00 96.88 93 GLU A CA 1
ATOM 726 C C . GLU A 1 93 ? -3.505 -10.038 5.750 1.00 96.88 93 GLU A C 1
ATOM 728 O O . GLU A 1 93 ? -3.896 -11.132 6.185 1.00 96.88 93 GLU A O 1
ATOM 733 N N . SER A 1 94 ? -2.641 -9.265 6.406 1.00 96.19 94 SER A N 1
ATOM 734 C CA . SER A 1 94 ? -2.055 -9.531 7.719 1.00 96.19 94 SER A CA 1
ATOM 735 C C . SER A 1 94 ? -2.380 -8.406 8.716 1.00 96.19 94 SER A C 1
ATOM 737 O O . SER A 1 94 ? -3.085 -7.449 8.393 1.00 96.19 94 SER A O 1
ATOM 739 N N . ARG A 1 95 ? -1.895 -8.523 9.958 1.00 95.31 95 ARG A N 1
ATOM 740 C CA . ARG A 1 95 ? -1.910 -7.430 10.941 1.00 95.31 95 ARG A CA 1
ATOM 741 C C . ARG A 1 95 ? -0.482 -7.041 11.305 1.00 95.31 95 ARG A C 1
ATOM 743 O O . ARG A 1 95 ? 0.351 -7.919 11.516 1.00 95.31 95 ARG A O 1
ATOM 750 N N . ASP A 1 96 ? -0.247 -5.741 11.413 1.00 94.69 96 ASP A N 1
ATOM 751 C CA . ASP A 1 96 ? 1.023 -5.132 11.786 1.00 94.69 96 ASP A CA 1
ATOM 752 C C . ASP A 1 96 ? 0.860 -4.330 13.088 1.00 94.69 96 ASP A C 1
ATOM 754 O O . ASP A 1 96 ? 0.078 -3.375 13.171 1.00 94.69 96 ASP A O 1
ATOM 758 N N . CYS A 1 97 ? 1.562 -4.776 14.128 1.00 92.12 97 CYS A N 1
ATOM 759 C CA . CYS A 1 97 ? 1.522 -4.202 15.476 1.00 92.12 97 CYS A CA 1
ATOM 760 C C . CYS A 1 97 ? 2.705 -3.261 15.754 1.00 92.12 97 CYS A C 1
ATOM 762 O O . CYS A 1 97 ? 2.824 -2.752 16.868 1.00 92.12 97 CYS A O 1
ATOM 764 N N . ILE A 1 98 ? 3.601 -3.079 14.781 1.00 78.50 98 ILE A N 1
ATOM 765 C CA . ILE A 1 98 ? 4.818 -2.279 14.901 1.00 78.50 98 ILE A CA 1
ATOM 766 C C . ILE A 1 98 ? 4.708 -1.184 13.836 1.00 78.50 98 ILE A C 1
ATOM 768 O O . ILE A 1 98 ? 5.133 -1.376 12.704 1.00 78.50 98 ILE A O 1
ATOM 772 N N . ASN A 1 99 ? 4.078 -0.061 14.186 1.00 56.44 99 ASN A N 1
ATOM 773 C CA . ASN A 1 99 ? 4.054 1.133 13.332 1.00 56.44 99 ASN A CA 1
ATOM 774 C C . ASN A 1 99 ? 4.857 2.250 13.986 1.00 56.44 99 ASN A C 1
ATOM 776 O O . ASN A 1 99 ? 4.713 2.408 15.221 1.00 56.44 99 ASN A O 1
#

Sequence (99 aa):
MYDDDSGIDTDDFMAETKTDSSGYFSLSGSKSELLTIDAKINIYHNCNDNIVEKLCNRKFTIYIPDRYINTGSTASRFYDIGKIELAGRISGESRDCIN

Foldseek 3Di:
DFFDDDDPDDTHDFDDDAADPVRDDDDFGDDDDPDQTFDKDKDWAQALHDPVLVLWTKIDMDTDDSVQDDPDGDTPDDDDPDDDDDNDDDPPIDTGNDD

pLDDT: mean 93.82, std 7.0, range [56.44, 98.19]